Protein AF-A0A832SX67-F1 (afdb_monomer_lite)

Radius of gyration: 24.45 Å; chains: 1; bounding box: 53×24×65 Å

Structure (mmCIF, N/CA/C/O backbone):
data_AF-A0A832SX67-F1
#
_entry.id   AF-A0A832SX67-F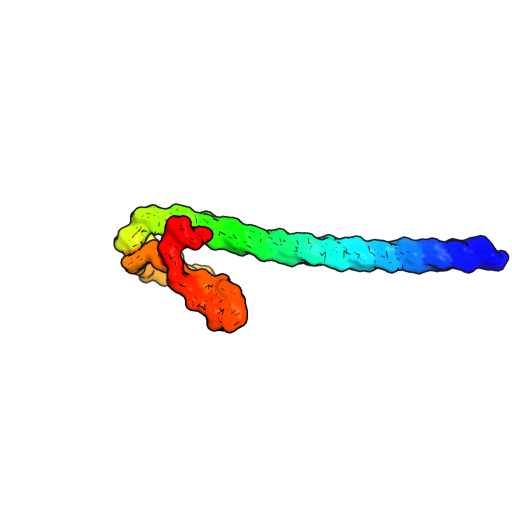1
#
loop_
_atom_site.group_PDB
_atom_site.id
_atom_site.type_symbol
_atom_site.label_atom_id
_atom_site.label_alt_id
_atom_site.label_comp_id
_atom_site.label_asym_id
_atom_site.label_entity_id
_atom_site.label_seq_id
_atom_site.pdbx_PDB_ins_code
_atom_site.Cartn_x
_atom_site.Cartn_y
_atom_site.Cartn_z
_atom_site.occupancy
_atom_site.B_iso_or_equiv
_atom_site.auth_seq_id
_atom_site.auth_comp_id
_atom_site.auth_asym_id
_atom_site.auth_atom_id
_atom_site.pdbx_PDB_model_num
ATOM 1 N N . MET A 1 1 ? 29.228 -3.844 -46.686 1.00 64.19 1 MET A N 1
ATOM 2 C CA 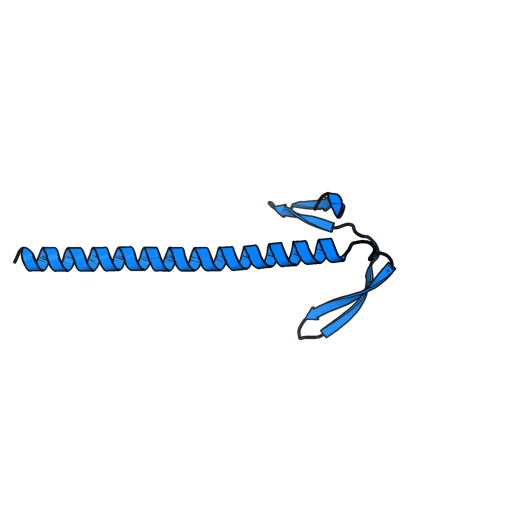. MET A 1 1 ? 28.804 -4.943 -45.785 1.00 64.19 1 MET A CA 1
ATOM 3 C C . MET A 1 1 ? 28.916 -4.520 -44.324 1.00 64.19 1 MET A C 1
ATOM 5 O O . MET A 1 1 ? 27.948 -4.712 -43.603 1.00 64.19 1 MET A O 1
ATOM 9 N N . GLU A 1 2 ? 30.008 -3.865 -43.918 1.00 78.19 2 GLU A N 1
ATOM 10 C CA . GLU A 1 2 ? 30.189 -3.331 -42.553 1.00 78.19 2 GLU A CA 1
ATOM 11 C C . GLU A 1 2 ? 29.115 -2.318 -42.118 1.00 78.19 2 GLU A C 1
ATOM 13 O O . GLU A 1 2 ? 28.613 -2.413 -41.003 1.00 78.19 2 GLU A O 1
ATOM 18 N N . ASP A 1 3 ? 28.688 -1.400 -42.992 1.00 85.44 3 ASP A N 1
ATOM 19 C CA . ASP A 1 3 ? 27.672 -0.393 -42.627 1.00 85.44 3 ASP A CA 1
ATOM 20 C C . ASP A 1 3 ? 26.299 -1.003 -42.317 1.00 85.44 3 ASP A C 1
ATOM 22 O O . ASP A 1 3 ? 25.577 -0.521 -41.447 1.00 85.44 3 ASP A O 1
ATOM 26 N N . ARG A 1 4 ? 25.951 -2.112 -42.982 1.00 88.12 4 ARG A N 1
ATOM 27 C CA . ARG A 1 4 ? 24.707 -2.846 -42.718 1.00 88.12 4 ARG A CA 1
ATOM 28 C C . ARG A 1 4 ? 24.764 -3.567 -41.371 1.00 88.12 4 ARG A C 1
ATOM 30 O O . ARG A 1 4 ? 23.789 -3.529 -40.634 1.00 88.12 4 ARG A O 1
ATOM 37 N N . GLN A 1 5 ? 25.909 -4.160 -41.032 1.00 89.88 5 GLN A N 1
ATOM 38 C CA . GLN A 1 5 ? 26.117 -4.792 -39.726 1.00 89.88 5 GLN A CA 1
ATOM 39 C C . GLN A 1 5 ? 26.093 -3.764 -38.589 1.00 89.88 5 GLN A C 1
ATOM 41 O O . GLN A 1 5 ? 25.471 -4.013 -37.561 1.00 89.88 5 GLN A O 1
ATOM 46 N N . LYS A 1 6 ? 26.701 -2.586 -38.786 1.00 91.06 6 LYS A N 1
ATOM 47 C CA . LYS A 1 6 ? 26.620 -1.476 -37.823 1.00 91.06 6 LYS A CA 1
ATOM 48 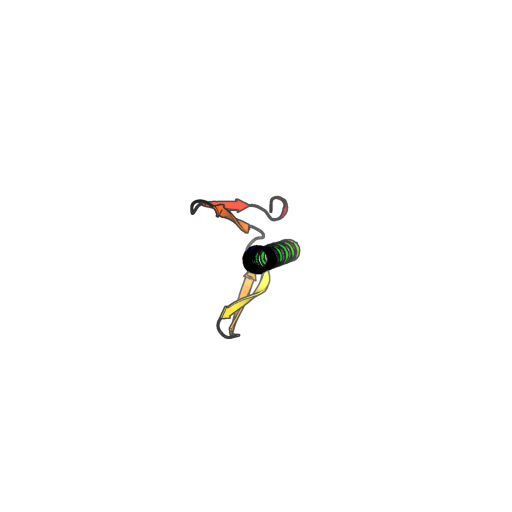C C . LYS A 1 6 ? 25.185 -0.985 -37.639 1.00 91.06 6 LYS A C 1
ATOM 50 O O . LYS A 1 6 ? 24.767 -0.745 -36.512 1.00 91.06 6 LYS A O 1
ATOM 55 N N . LEU A 1 7 ? 24.417 -0.865 -38.725 1.00 92.62 7 LEU A N 1
ATOM 56 C CA . LEU A 1 7 ? 23.005 -0.484 -38.653 1.00 92.62 7 LEU A CA 1
ATOM 57 C C . LEU A 1 7 ? 22.174 -1.515 -37.877 1.00 92.62 7 LEU A C 1
ATOM 59 O O . LEU A 1 7 ? 21.400 -1.139 -37.003 1.00 92.62 7 LEU A O 1
ATOM 63 N N . GLU A 1 8 ? 22.361 -2.805 -38.154 1.00 93.81 8 GLU A N 1
ATOM 64 C CA . GLU A 1 8 ? 21.680 -3.889 -37.435 1.00 93.81 8 GLU A CA 1
ATOM 65 C C . GLU A 1 8 ? 22.052 -3.904 -35.941 1.00 93.81 8 GLU A C 1
ATOM 67 O O . GLU A 1 8 ? 21.178 -4.076 -35.092 1.00 93.81 8 GLU A O 1
ATOM 72 N N . GLN A 1 9 ? 23.319 -3.647 -35.597 1.00 94.25 9 GLN A N 1
ATOM 73 C CA . GLN A 1 9 ? 23.761 -3.503 -34.205 1.00 94.25 9 GLN A CA 1
ATOM 74 C C . GLN A 1 9 ? 23.085 -2.325 -33.497 1.00 94.25 9 GLN A C 1
ATOM 76 O O . GLN A 1 9 ? 22.548 -2.514 -32.408 1.00 94.25 9 GLN A O 1
ATOM 81 N N . MET A 1 10 ? 23.045 -1.144 -34.122 1.00 93.94 10 MET A N 1
ATOM 82 C CA . MET A 1 10 ? 22.387 0.032 -33.539 1.00 93.94 10 MET A CA 1
ATOM 83 C C . MET A 1 10 ? 20.885 -0.190 -33.333 1.00 93.94 10 MET A C 1
ATOM 85 O O . MET A 1 10 ? 20.343 0.198 -32.304 1.00 93.94 10 MET A O 1
ATOM 89 N N . ILE A 1 11 ? 20.203 -0.845 -34.278 1.00 95.88 11 ILE A N 1
ATOM 90 C CA . ILE A 1 11 ? 18.778 -1.181 -34.135 1.00 95.88 11 ILE A CA 1
ATOM 91 C C . ILE A 1 11 ? 18.562 -2.129 -32.951 1.00 95.88 11 ILE A C 1
ATOM 93 O O . ILE A 1 11 ? 17.639 -1.931 -32.162 1.00 95.88 11 ILE A O 1
ATOM 97 N N . ASN A 1 12 ? 19.420 -3.139 -32.796 1.00 96.00 12 ASN A N 1
ATOM 98 C CA . ASN A 1 12 ? 19.336 -4.060 -31.665 1.00 96.00 12 ASN A CA 1
ATOM 99 C C . ASN A 1 12 ? 19.560 -3.347 -30.328 1.00 96.00 12 ASN A C 1
ATOM 101 O O . ASN A 1 12 ? 18.833 -3.611 -29.373 1.00 96.00 12 ASN A O 1
ATOM 105 N N . GLU A 1 13 ? 20.521 -2.427 -30.265 1.00 96.31 13 GLU A N 1
ATOM 106 C CA . GLU A 1 13 ? 20.791 -1.628 -29.069 1.00 96.31 13 GLU A CA 1
ATOM 107 C C . GLU A 1 13 ? 19.609 -0.712 -28.717 1.00 96.31 13 GLU A C 1
ATOM 109 O O . GLU A 1 13 ? 19.166 -0.692 -27.570 1.00 96.31 13 GLU A O 1
ATOM 114 N N . ILE A 1 14 ? 19.022 -0.034 -29.707 1.00 97.00 14 ILE A N 1
ATOM 115 C CA . ILE A 1 14 ? 17.818 0.791 -29.520 1.00 97.00 14 ILE A CA 1
ATOM 116 C C . ILE A 1 14 ? 16.661 -0.052 -28.978 1.00 97.00 14 ILE A C 1
ATOM 118 O O . ILE A 1 14 ? 16.009 0.352 -28.016 1.00 97.00 14 ILE A O 1
ATOM 122 N N . ASN A 1 15 ? 16.430 -1.238 -29.544 1.00 96.88 15 ASN A N 1
ATOM 123 C CA . ASN A 1 15 ? 15.368 -2.131 -29.082 1.00 96.88 15 ASN A CA 1
ATOM 124 C C . ASN A 1 15 ? 15.598 -2.594 -27.634 1.00 96.88 15 ASN A C 1
ATOM 126 O O . ASN A 1 15 ? 14.655 -2.645 -26.846 1.00 96.88 15 ASN A O 1
ATOM 130 N N . GLN A 1 16 ? 16.843 -2.900 -27.259 1.00 97.44 16 GLN A N 1
ATOM 131 C CA . GLN A 1 16 ? 17.188 -3.261 -25.881 1.00 97.44 16 GLN A CA 1
ATOM 132 C C . GLN A 1 16 ? 16.955 -2.098 -24.912 1.00 97.44 16 GLN A C 1
ATOM 134 O O . GLN A 1 16 ? 16.374 -2.296 -23.845 1.00 97.44 16 GLN A O 1
ATOM 139 N N . LEU A 1 17 ? 17.371 -0.886 -25.283 1.00 97.81 17 LEU A N 1
ATOM 140 C CA . LEU A 1 17 ? 17.149 0.315 -24.478 1.00 97.81 17 LEU A CA 1
ATOM 141 C C . LEU A 1 17 ? 15.658 0.630 -24.332 1.00 97.81 17 LEU A C 1
ATOM 143 O O . LEU A 1 17 ? 15.213 0.997 -23.246 1.00 97.81 17 LEU A O 1
ATOM 147 N N . GLN A 1 18 ? 14.871 0.434 -25.390 1.00 97.56 18 GLN A N 1
ATOM 148 C CA . GLN A 1 18 ? 13.424 0.613 -25.338 1.00 97.56 18 GLN A CA 1
ATOM 149 C C . GLN A 1 18 ? 12.773 -0.366 -24.351 1.00 97.56 18 GLN A C 1
ATOM 151 O O . GLN A 1 18 ? 12.010 0.063 -23.490 1.00 97.56 18 GLN A O 1
ATOM 156 N N . GLN A 1 19 ? 13.125 -1.655 -24.407 1.00 97.88 19 GLN A N 1
ATOM 157 C CA . GLN A 1 19 ? 12.606 -2.664 -23.471 1.00 97.88 19 GLN A CA 1
ATOM 158 C C . GLN A 1 19 ? 12.967 -2.350 -22.010 1.00 97.88 19 GLN A C 1
ATOM 160 O O . GLN A 1 19 ? 12.151 -2.530 -21.101 1.00 97.88 19 GLN A O 1
ATOM 165 N N . GLN A 1 20 ? 14.181 -1.843 -21.771 1.00 97.81 20 GLN A N 1
ATOM 166 C CA . GLN A 1 20 ? 14.588 -1.377 -20.443 1.00 97.81 20 GLN A CA 1
ATOM 167 C C . GLN A 1 20 ? 13.745 -0.177 -19.993 1.00 97.81 20 GLN A C 1
ATOM 169 O O . GLN A 1 20 ? 13.268 -0.159 -18.858 1.00 97.81 20 GLN A O 1
ATOM 174 N N . GLY A 1 21 ? 13.511 0.791 -20.882 1.00 98.31 21 GLY A N 1
ATOM 175 C CA . GLY A 1 21 ? 12.657 1.947 -20.609 1.00 98.31 21 GLY A CA 1
ATOM 176 C C . GLY A 1 21 ? 11.220 1.554 -20.259 1.00 98.31 21 GLY A C 1
ATOM 177 O O . GLY A 1 21 ? 10.670 2.050 -19.278 1.00 98.31 21 GLY A O 1
ATOM 178 N N . GLU A 1 22 ? 10.636 0.614 -21.004 1.00 98.25 22 GLU A N 1
ATOM 179 C CA . GLU A 1 22 ? 9.296 0.078 -20.738 1.00 98.25 22 GLU A CA 1
ATOM 180 C C . GLU A 1 22 ? 9.224 -0.620 -19.371 1.00 98.25 22 GLU A C 1
ATOM 182 O O . GLU A 1 22 ? 8.286 -0.393 -18.606 1.00 98.25 22 GLU A O 1
ATOM 187 N N . THR A 1 23 ? 10.250 -1.397 -19.014 1.00 98.38 23 THR A N 1
ATOM 188 C CA . THR A 1 23 ? 10.337 -2.055 -17.700 1.00 98.38 23 THR A CA 1
ATOM 189 C C . THR A 1 23 ? 10.400 -1.034 -16.561 1.00 98.38 23 THR A C 1
ATOM 191 O O . THR A 1 23 ? 9.700 -1.172 -15.558 1.00 98.38 23 THR A O 1
ATOM 194 N N . ILE A 1 24 ? 11.205 0.021 -16.714 1.00 98.50 24 ILE A N 1
ATOM 195 C CA . ILE A 1 24 ? 11.313 1.096 -15.717 1.00 98.50 24 ILE A CA 1
ATOM 196 C C . ILE A 1 24 ? 9.977 1.833 -15.576 1.00 98.50 24 ILE A C 1
ATOM 198 O O . ILE A 1 24 ? 9.541 2.103 -14.458 1.00 98.50 24 ILE A O 1
ATOM 202 N N . ALA A 1 25 ? 9.296 2.125 -16.687 1.00 98.19 25 ALA A N 1
ATOM 203 C CA . ALA A 1 25 ? 7.986 2.768 -16.658 1.00 98.19 25 ALA A CA 1
ATOM 204 C C . ALA A 1 25 ? 6.955 1.930 -15.880 1.00 98.19 25 ALA A C 1
ATOM 206 O O . ALA A 1 25 ? 6.243 2.470 -15.033 1.00 98.19 25 ALA A O 1
ATOM 207 N N . GLN A 1 26 ? 6.937 0.609 -16.087 1.00 98.31 26 GLN A N 1
ATOM 208 C CA . GLN A 1 26 ? 6.077 -0.310 -15.331 1.00 98.31 26 GLN A CA 1
ATOM 209 C C . GLN A 1 26 ? 6.409 -0.326 -13.833 1.00 98.31 26 GLN A C 1
ATOM 211 O O . GLN A 1 26 ? 5.507 -0.332 -12.996 1.00 98.31 26 GLN A O 1
ATOM 216 N N . GLN A 1 27 ? 7.694 -0.300 -13.469 1.00 98.19 27 GLN A N 1
ATOM 217 C CA . GLN A 1 27 ? 8.112 -0.220 -12.065 1.00 98.19 27 GLN A CA 1
ATOM 218 C C . GLN A 1 27 ? 7.666 1.096 -11.414 1.00 98.19 27 GLN A C 1
ATOM 220 O O . GLN A 1 27 ? 7.185 1.091 -10.282 1.00 98.19 27 GLN A O 1
ATOM 225 N N . ILE A 1 28 ? 7.770 2.220 -12.129 1.00 98.50 28 ILE A N 1
ATOM 226 C CA . ILE A 1 28 ? 7.289 3.525 -11.651 1.00 98.50 28 ILE A CA 1
ATOM 227 C C . ILE A 1 28 ? 5.775 3.493 -11.417 1.00 98.50 28 ILE A C 1
ATOM 229 O O . ILE A 1 28 ? 5.300 4.004 -10.403 1.00 98.50 28 ILE A O 1
ATOM 233 N N . GLU A 1 29 ? 5.009 2.880 -12.318 1.00 98.12 29 GLU A N 1
ATOM 234 C CA . GLU A 1 29 ? 3.561 2.731 -12.153 1.00 98.12 29 GLU A CA 1
ATOM 235 C C . GLU A 1 29 ? 3.212 1.923 -10.892 1.00 98.12 29 GLU A C 1
ATOM 237 O O . GLU A 1 29 ? 2.393 2.364 -10.085 1.00 98.12 29 GLU A O 1
ATOM 242 N N . GLN A 1 30 ? 3.905 0.808 -10.648 1.00 97.94 30 GLN A N 1
ATOM 243 C CA . GLN A 1 30 ? 3.723 -0.009 -9.439 1.00 97.94 30 GLN A CA 1
ATOM 244 C C . GLN A 1 30 ? 4.060 0.754 -8.147 1.00 97.94 30 GLN A C 1
ATOM 246 O O . GLN A 1 30 ? 3.348 0.645 -7.142 1.00 97.94 30 GLN A O 1
ATOM 251 N N . LEU A 1 31 ? 5.119 1.570 -8.169 1.00 98.25 31 LEU A N 1
ATOM 252 C CA . LEU A 1 31 ? 5.476 2.432 -7.041 1.00 98.25 31 LEU A CA 1
ATOM 253 C C . LEU A 1 31 ? 4.407 3.500 -6.786 1.00 98.25 31 LEU A C 1
ATOM 255 O O . LEU A 1 31 ? 4.088 3.777 -5.632 1.00 98.25 31 LEU A O 1
ATOM 259 N N . ASN A 1 32 ? 3.816 4.067 -7.839 1.00 97.94 32 ASN A N 1
ATOM 260 C CA . ASN A 1 32 ? 2.740 5.047 -7.702 1.00 97.94 32 ASN A CA 1
ATOM 261 C C . ASN A 1 32 ? 1.466 4.439 -7.101 1.00 97.94 32 ASN A C 1
ATOM 263 O O . ASN A 1 32 ? 0.817 5.101 -6.291 1.00 97.94 32 ASN A O 1
ATOM 267 N N . VAL A 1 33 ? 1.126 3.191 -7.443 1.00 98.06 33 VAL A N 1
ATOM 268 C CA . VAL A 1 33 ? 0.018 2.463 -6.796 1.00 98.06 33 VAL A CA 1
ATOM 269 C C . VAL A 1 33 ? 0.283 2.327 -5.296 1.00 98.06 33 VAL A C 1
ATOM 271 O O . VAL A 1 33 ? -0.517 2.794 -4.489 1.00 98.06 33 VAL A O 1
ATOM 274 N N . SER A 1 34 ? 1.460 1.815 -4.925 1.00 96.31 34 SER A N 1
ATOM 275 C CA . SER A 1 34 ? 1.865 1.672 -3.517 1.00 96.31 34 SER A CA 1
ATOM 276 C C . SER A 1 34 ? 1.844 3.010 -2.764 1.00 96.31 34 SER A C 1
ATOM 278 O O . SER A 1 34 ? 1.406 3.093 -1.618 1.00 96.31 34 SER A O 1
ATOM 280 N N . LEU A 1 35 ? 2.290 4.091 -3.411 1.00 97.56 35 LEU A N 1
ATOM 281 C CA . LEU A 1 35 ? 2.281 5.431 -2.830 1.00 97.56 35 LEU A CA 1
ATOM 282 C C . LEU A 1 35 ? 0.857 5.955 -2.596 1.00 97.56 35 LEU A C 1
ATOM 284 O O . LEU A 1 35 ? 0.604 6.611 -1.585 1.00 97.56 35 LEU A O 1
ATOM 288 N N . ASN A 1 36 ? -0.071 5.684 -3.514 1.00 97.38 36 ASN A N 1
ATOM 289 C CA . ASN A 1 36 ? -1.472 6.073 -3.357 1.00 97.38 36 ASN A CA 1
ATOM 290 C C . ASN A 1 36 ? -2.152 5.304 -2.220 1.00 97.38 36 ASN A C 1
ATOM 292 O O . ASN A 1 36 ? -2.924 5.904 -1.468 1.00 97.38 36 ASN A O 1
ATOM 296 N N . ASP A 1 37 ? -1.819 4.027 -2.040 1.00 95.50 37 ASP A N 1
ATOM 297 C CA . ASP A 1 37 ? -2.302 3.230 -0.911 1.00 95.50 37 ASP A CA 1
ATOM 298 C C . ASP A 1 37 ? -1.798 3.802 0.422 1.00 95.50 37 ASP A C 1
ATOM 300 O O . ASP A 1 37 ? -2.590 4.028 1.339 1.00 95.50 37 ASP A O 1
ATOM 304 N N . ILE A 1 38 ? -0.506 4.149 0.506 1.00 95.19 38 ILE A N 1
ATOM 305 C CA . ILE A 1 38 ? 0.086 4.786 1.697 1.00 95.19 38 ILE A CA 1
ATOM 306 C C . ILE A 1 38 ? -0.592 6.127 2.001 1.00 95.19 38 ILE A C 1
ATOM 308 O O . ILE A 1 38 ? -0.961 6.384 3.145 1.00 95.19 38 ILE A O 1
ATOM 312 N N . ARG A 1 39 ? -0.807 6.978 0.992 1.00 96.38 39 ARG A N 1
ATOM 313 C CA . ARG A 1 39 ? -1.498 8.270 1.167 1.00 96.38 39 ARG A CA 1
ATOM 314 C C . ARG A 1 39 ? -2.945 8.099 1.622 1.00 96.38 39 ARG A C 1
ATOM 316 O O . ARG A 1 39 ? -3.436 8.885 2.431 1.00 96.38 39 ARG A O 1
ATOM 323 N N . SER A 1 40 ? -3.629 7.078 1.113 1.00 95.38 40 SER A N 1
ATOM 324 C CA . SER A 1 40 ? -4.998 6.757 1.522 1.00 95.38 40 SER A CA 1
ATOM 325 C C . SER A 1 40 ? -5.039 6.305 2.982 1.00 95.38 40 SER A C 1
ATOM 327 O O . SER A 1 40 ? -5.879 6.783 3.745 1.00 95.38 40 SER A O 1
ATOM 329 N N . ALA A 1 41 ? -4.089 5.460 3.396 1.00 93.81 41 ALA A N 1
ATOM 330 C CA . ALA A 1 41 ? -3.926 5.057 4.789 1.00 93.81 41 ALA A CA 1
ATOM 331 C C . ALA A 1 41 ? -3.6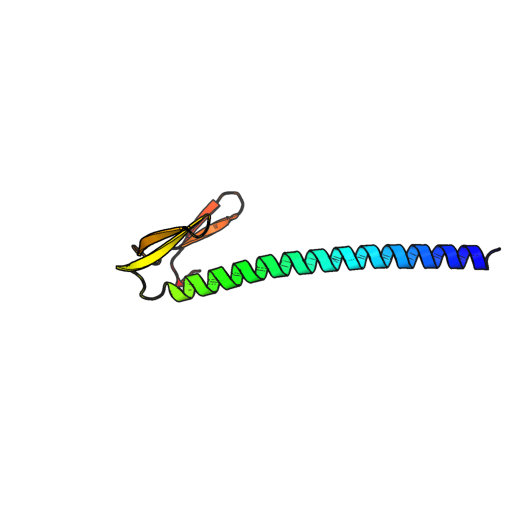18 6.260 5.698 1.00 93.81 41 ALA A C 1
ATOM 333 O O . ALA A 1 41 ? -4.280 6.437 6.716 1.00 93.81 41 ALA A O 1
ATOM 334 N N . GLU A 1 42 ? -2.696 7.140 5.300 1.00 94.19 42 GLU A N 1
ATOM 335 C CA . GLU A 1 42 ? -2.372 8.373 6.031 1.00 94.19 42 GLU A CA 1
ATOM 336 C C . GLU A 1 42 ? -3.613 9.263 6.221 1.00 94.19 42 GLU A C 1
ATOM 338 O O . GLU A 1 42 ? -3.877 9.767 7.316 1.00 94.19 42 GLU A O 1
ATOM 343 N N . SER A 1 43 ? -4.414 9.436 5.166 1.00 93.94 43 SER A N 1
ATOM 344 C CA . SER A 1 43 ? -5.662 10.198 5.241 1.00 93.94 43 SER A CA 1
ATOM 345 C C . SER A 1 43 ? -6.684 9.544 6.173 1.00 93.94 43 SER A C 1
ATOM 347 O O . SER A 1 43 ? -7.374 10.253 6.907 1.00 93.94 43 SER A O 1
ATOM 349 N N . ALA A 1 44 ? -6.788 8.213 6.165 1.00 91.94 44 ALA A N 1
ATOM 350 C CA . ALA A 1 44 ? -7.681 7.477 7.055 1.00 91.94 44 ALA A CA 1
ATOM 351 C C . ALA A 1 44 ? -7.259 7.631 8.526 1.00 91.94 44 ALA A C 1
ATOM 353 O O . ALA A 1 44 ? -8.095 7.963 9.363 1.00 91.94 44 ALA A O 1
ATOM 354 N N . VAL A 1 45 ? -5.962 7.494 8.828 1.00 92.62 45 VAL A N 1
ATOM 355 C CA . VAL A 1 45 ? -5.399 7.687 10.177 1.00 92.62 45 VAL A CA 1
ATOM 356 C C . VAL A 1 45 ? -5.658 9.105 10.685 1.00 92.62 45 VAL A C 1
ATOM 358 O O . VAL A 1 45 ? -6.116 9.291 11.811 1.00 92.62 45 VAL A O 1
ATOM 361 N N . LYS A 1 46 ? -5.459 10.123 9.840 1.00 91.81 46 LYS A N 1
ATOM 362 C CA . LYS A 1 46 ? -5.798 11.515 10.179 1.00 91.81 46 LYS A CA 1
ATOM 363 C C . LYS A 1 46 ? -7.291 11.699 10.462 1.00 91.81 46 LYS A C 1
ATOM 365 O O . LYS A 1 46 ? -7.648 12.440 11.376 1.00 91.81 46 LYS A O 1
ATOM 370 N N . GLY A 1 47 ? -8.150 11.023 9.699 1.00 90.50 47 GLY A N 1
ATOM 371 C CA . GLY A 1 47 ? -9.606 11.059 9.859 1.00 90.50 47 GLY A CA 1
ATOM 372 C C . GLY A 1 47 ? -10.126 10.380 11.130 1.00 90.50 47 GLY A C 1
ATOM 373 O O . GLY A 1 47 ? -11.237 10.686 11.555 1.00 90.50 47 GLY A O 1
ATOM 374 N N . LEU A 1 48 ? -9.334 9.507 11.763 1.00 90.56 48 LEU A N 1
ATOM 375 C CA . LEU A 1 48 ? -9.703 8.844 13.020 1.00 90.56 48 LEU A CA 1
ATOM 376 C C . LEU A 1 48 ? -9.642 9.763 14.241 1.00 90.56 48 LEU A C 1
ATOM 378 O O . LEU A 1 48 ? -10.175 9.402 15.287 1.00 90.56 48 LEU A O 1
ATOM 382 N N . LYS A 1 49 ? -9.024 10.942 14.125 1.00 90.94 49 LYS A N 1
ATOM 383 C CA . LYS A 1 49 ? -8.918 11.884 15.237 1.00 90.94 49 LYS A CA 1
ATOM 384 C C . LYS A 1 49 ? -10.297 12.244 15.797 1.00 90.94 49 LYS A C 1
ATOM 386 O O . LYS A 1 49 ? -11.159 12.757 15.081 1.00 90.94 49 LYS A O 1
ATOM 391 N N . ASP A 1 50 ? -10.469 12.017 17.095 1.00 89.62 50 ASP A N 1
ATOM 392 C CA . ASP A 1 50 ? -11.702 12.275 17.836 1.00 89.62 50 ASP A CA 1
ATOM 393 C C . ASP A 1 50 ? -12.902 11.493 17.257 1.00 89.62 50 ASP A C 1
ATOM 395 O O . ASP A 1 50 ? -14.049 11.950 17.323 1.00 89.62 50 ASP A O 1
ATOM 399 N N . ALA A 1 51 ? -12.656 10.340 16.619 1.00 88.06 51 ALA A N 1
ATOM 400 C CA . ALA A 1 51 ? -13.687 9.521 15.973 1.00 88.06 51 ALA A CA 1
ATOM 401 C C . ALA A 1 51 ? -14.198 8.362 16.842 1.00 88.06 51 ALA A C 1
ATOM 403 O O . ALA A 1 51 ? -15.166 7.698 16.469 1.00 88.06 51 ALA A O 1
ATOM 404 N N . THR A 1 52 ? -13.594 8.133 18.010 1.00 91.56 52 THR A N 1
ATOM 405 C CA . THR A 1 52 ? -14.066 7.122 18.967 1.00 91.56 52 THR A CA 1
ATOM 406 C C . THR A 1 52 ? -15.517 7.403 19.382 1.00 91.56 52 THR A C 1
ATOM 408 O O . THR A 1 52 ? -15.869 8.533 19.718 1.00 91.56 52 THR A O 1
ATOM 411 N N . GLY A 1 53 ? -16.364 6.375 19.342 1.00 92.19 53 GLY A N 1
ATOM 412 C CA . GLY A 1 53 ? -17.799 6.437 19.629 1.00 92.19 53 GLY A CA 1
ATOM 413 C C . GLY A 1 53 ? -18.666 6.955 18.476 1.00 92.19 53 GLY A C 1
ATOM 414 O O . GLY A 1 53 ? -19.882 7.051 18.625 1.00 92.19 53 GLY A O 1
ATOM 415 N N . LYS A 1 54 ? -18.079 7.314 17.325 1.00 93.31 54 LYS A N 1
ATOM 416 C CA . LYS A 1 54 ? -18.841 7.740 16.142 1.00 93.31 54 LYS A CA 1
ATOM 417 C C . LYS A 1 54 ? -19.210 6.548 15.265 1.00 93.31 54 LYS A C 1
ATOM 419 O O . LYS A 1 54 ? -18.447 5.588 15.139 1.00 93.31 54 LYS A O 1
ATOM 424 N N . GLU A 1 55 ? -20.363 6.655 14.613 1.00 94.75 55 GLU A N 1
ATOM 425 C CA . GLU A 1 55 ? -20.771 5.711 13.579 1.00 94.75 55 GLU A CA 1
ATOM 426 C C . GLU A 1 55 ? -19.978 5.932 1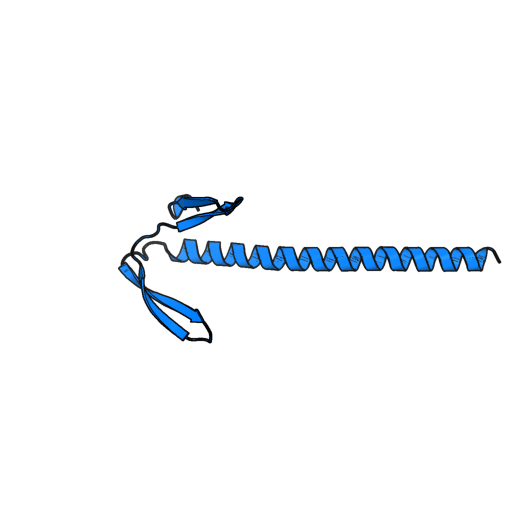2.283 1.00 94.75 55 GLU A C 1
ATOM 428 O O . GLU A 1 55 ? -19.707 7.062 11.873 1.00 94.75 55 GLU A O 1
ATOM 433 N N . THR A 1 56 ? -19.619 4.836 11.625 1.00 93.25 56 THR A N 1
ATOM 434 C CA . THR A 1 56 ? -18.920 4.808 10.342 1.00 93.25 56 THR A CA 1
ATOM 435 C C . THR A 1 56 ? -19.435 3.669 9.468 1.00 93.25 56 THR A C 1
ATOM 437 O O . THR A 1 56 ? -20.016 2.693 9.956 1.00 93.25 56 THR A O 1
ATOM 440 N N . LEU A 1 57 ? -19.208 3.790 8.162 1.00 94.25 57 LEU A N 1
ATOM 441 C CA . LEU A 1 57 ? -19.540 2.769 7.178 1.00 94.25 57 LEU A CA 1
ATOM 442 C C . LEU A 1 57 ? -18.289 1.979 6.804 1.00 94.25 57 LEU A C 1
ATOM 444 O O . LEU A 1 57 ? -17.297 2.551 6.355 1.00 94.25 57 LEU A O 1
ATOM 448 N N . ILE A 1 58 ? -18.365 0.657 6.933 1.00 93.38 58 ILE A N 1
ATOM 449 C CA . ILE A 1 58 ? -17.304 -0.254 6.498 1.00 93.38 58 ILE A CA 1
ATOM 450 C C . ILE A 1 58 ? -17.761 -0.967 5.219 1.00 93.38 58 ILE A C 1
ATOM 452 O O . ILE A 1 58 ? -18.830 -1.588 5.226 1.00 93.38 58 ILE A O 1
ATOM 456 N N . PRO A 1 59 ? -16.992 -0.898 4.115 1.00 94.50 59 PRO A N 1
ATOM 457 C CA . PRO A 1 59 ? -17.301 -1.651 2.908 1.00 94.50 59 PRO A CA 1
ATOM 458 C C . PRO A 1 59 ? -17.068 -3.147 3.141 1.00 94.50 59 PRO A C 1
ATOM 460 O O . PRO A 1 59 ? -16.017 -3.550 3.636 1.00 94.50 59 PRO A O 1
ATOM 463 N N . ILE A 1 60 ? -18.028 -3.975 2.728 1.00 95.31 60 ILE A N 1
ATOM 464 C CA . ILE A 1 60 ? -17.924 -5.447 2.783 1.00 95.31 60 ILE A CA 1
ATOM 465 C C . ILE A 1 60 ? -17.857 -6.098 1.390 1.00 95.31 60 ILE A C 1
ATOM 467 O O . ILE A 1 60 ? -17.829 -7.320 1.279 1.00 95.31 60 ILE A O 1
ATOM 471 N N . GLY A 1 61 ? -17.809 -5.290 0.323 1.00 93.69 61 GLY A N 1
ATOM 472 C CA . GLY A 1 61 ? -17.661 -5.737 -1.069 1.00 93.69 61 GLY A CA 1
ATOM 473 C C . GLY A 1 61 ? -18.889 -5.460 -1.941 1.00 93.69 61 GLY A C 1
ATOM 474 O O . GLY A 1 61 ? -19.973 -5.196 -1.434 1.00 93.69 61 GLY A O 1
ATOM 475 N N . ALA A 1 62 ? -18.712 -5.478 -3.268 1.00 94.31 62 ALA A N 1
ATOM 476 C CA . ALA A 1 62 ? -19.774 -5.266 -4.268 1.00 94.31 62 ALA A CA 1
ATOM 477 C C . ALA A 1 62 ? -20.666 -4.019 -4.032 1.00 94.31 62 ALA A C 1
ATOM 479 O O . ALA A 1 62 ? -21.855 -4.032 -4.340 1.00 94.31 62 ALA A O 1
ATOM 480 N N . GLY A 1 63 ? -20.110 -2.947 -3.457 1.00 94.19 63 GLY A N 1
ATOM 481 C CA . GLY A 1 63 ? -20.863 -1.734 -3.108 1.00 94.19 63 GLY A CA 1
ATOM 482 C C . GLY A 1 63 ? -21.768 -1.865 -1.875 1.00 94.19 63 GLY A C 1
ATOM 483 O O . GLY A 1 63 ? -22.573 -0.975 -1.618 1.00 94.19 63 GLY A O 1
ATOM 484 N N . CYS A 1 64 ? -21.652 -2.951 -1.111 1.00 96.06 64 CYS A N 1
ATOM 485 C CA . CYS A 1 64 ? -22.357 -3.149 0.150 1.00 96.06 64 CYS A CA 1
ATOM 486 C C . CYS A 1 64 ? -21.551 -2.577 1.323 1.00 96.06 64 CYS A C 1
ATOM 488 O O . CYS A 1 64 ? -20.326 -2.727 1.388 1.00 96.06 64 CYS A O 1
ATOM 490 N N . PHE A 1 65 ? -22.259 -1.970 2.276 1.00 97.50 65 PHE A N 1
ATOM 491 C CA . PHE A 1 65 ? -21.687 -1.325 3.455 1.00 97.50 65 PHE A CA 1
ATOM 492 C C . PHE A 1 65 ? -22.431 -1.757 4.716 1.00 97.50 65 PHE A C 1
ATOM 494 O O . PHE A 1 65 ? -23.638 -1.998 4.677 1.00 97.50 65 PHE A O 1
ATOM 501 N N . ILE A 1 66 ? -21.711 -1.813 5.833 1.00 96.88 66 ILE A N 1
ATOM 502 C CA . ILE A 1 66 ? -22.282 -2.011 7.166 1.00 96.88 66 ILE A CA 1
ATOM 503 C C . ILE A 1 66 ? -22.026 -0.779 8.030 1.00 96.88 66 ILE A C 1
ATOM 505 O O . ILE A 1 66 ? -20.944 -0.194 7.976 1.00 96.88 66 ILE A O 1
ATOM 509 N N . THR A 1 67 ? -23.012 -0.400 8.838 1.00 96.62 67 THR A N 1
ATOM 510 C CA . THR A 1 67 ? -22.854 0.639 9.861 1.00 96.62 67 THR A CA 1
ATOM 511 C C . THR A 1 67 ? -22.216 0.035 11.103 1.00 96.62 67 THR A C 1
ATOM 513 O O . THR A 1 67 ? -22.623 -1.033 11.562 1.00 96.62 67 THR A O 1
ATOM 516 N N . THR A 1 68 ? -21.207 0.709 11.643 1.00 95.12 68 THR A N 1
ATOM 517 C CA . THR A 1 68 ? -20.453 0.273 12.825 1.00 95.12 68 THR A CA 1
ATOM 518 C C . THR A 1 68 ? -20.070 1.467 13.686 1.00 95.12 68 THR A C 1
ATOM 520 O O . THR A 1 68 ? -20.025 2.584 13.187 1.00 95.12 68 THR A O 1
ATOM 523 N N . GLU A 1 69 ? -19.763 1.239 14.960 1.00 95.06 69 GLU A N 1
ATOM 524 C CA . GLU A 1 69 ? -19.251 2.265 15.873 1.00 95.06 69 GLU A CA 1
ATOM 525 C C . GLU A 1 69 ? -17.749 2.054 16.120 1.00 95.06 69 GLU A C 1
ATOM 527 O O . GLU A 1 69 ? -17.299 0.934 16.391 1.00 95.06 69 GLU A O 1
ATOM 532 N N . LEU A 1 70 ? -16.965 3.130 16.029 1.00 92.88 70 LEU A N 1
ATOM 533 C CA . LEU A 1 70 ? -15.521 3.112 16.266 1.00 92.88 70 LEU A CA 1
ATOM 534 C C . LEU A 1 70 ? -15.203 2.974 17.760 1.00 92.88 70 LEU A C 1
ATOM 536 O O . LEU A 1 70 ? -15.492 3.866 18.549 1.00 92.88 70 LEU A O 1
ATOM 540 N N . LYS A 1 71 ? -14.562 1.870 18.158 1.00 92.75 71 LYS A N 1
ATOM 541 C CA . LYS A 1 71 ? -14.258 1.587 19.575 1.00 92.75 71 LYS A CA 1
ATOM 542 C C . LYS A 1 71 ? -12.978 2.241 20.100 1.00 92.75 71 LYS A C 1
ATOM 544 O O . LYS A 1 71 ? -12.877 2.462 21.304 1.00 92.75 71 LYS A O 1
ATOM 549 N N . SER A 1 72 ? -11.996 2.492 19.240 1.00 91.00 72 SER A N 1
ATOM 550 C CA . SER A 1 72 ? -10.727 3.131 19.602 1.00 91.00 72 SER A CA 1
ATOM 551 C C . SER A 1 72 ? -10.024 3.708 18.371 1.00 91.00 72 SER A C 1
ATOM 553 O O . SER A 1 72 ? -10.369 3.374 17.238 1.00 91.00 72 SER A O 1
ATOM 555 N N . GLU A 1 73 ? -9.010 4.542 18.614 1.00 89.75 73 GLU A N 1
ATOM 556 C CA . GLU A 1 73 ? -8.060 5.041 17.604 1.00 89.75 73 GLU A CA 1
ATOM 557 C C . GLU A 1 73 ? -6.805 4.146 17.485 1.00 89.75 73 GLU A C 1
ATOM 559 O O . GLU A 1 73 ? -5.799 4.559 16.912 1.00 89.75 73 GLU A O 1
ATOM 564 N N . ASP A 1 74 ? -6.843 2.925 18.037 1.00 91.75 74 ASP A N 1
ATOM 565 C CA . ASP A 1 74 ? -5.747 1.958 17.907 1.00 91.75 74 ASP A CA 1
ATOM 566 C C . ASP A 1 74 ? -5.657 1.453 16.463 1.00 91.75 74 ASP A C 1
ATOM 568 O O . ASP A 1 74 ? -6.655 1.018 15.881 1.00 91.75 74 ASP A O 1
ATOM 572 N N . ILE A 1 75 ? -4.444 1.406 15.917 1.00 93.75 75 ILE A N 1
ATOM 573 C CA . ILE A 1 75 ? -4.181 0.945 14.553 1.00 93.75 75 ILE A CA 1
ATOM 574 C C . ILE A 1 75 ? -3.284 -0.289 14.608 1.00 93.75 75 ILE A C 1
ATOM 576 O O . ILE A 1 75 ? -2.294 -0.334 15.339 1.00 93.75 75 ILE A O 1
ATOM 580 N N . ILE A 1 76 ? -3.630 -1.314 13.830 1.00 94.00 76 ILE A N 1
ATOM 581 C CA . ILE A 1 76 ? -2.784 -2.493 13.642 1.00 94.00 76 ILE A CA 1
ATOM 582 C C . ILE A 1 76 ? -1.936 -2.275 12.389 1.00 94.00 76 ILE A C 1
ATOM 584 O O . ILE A 1 76 ? -2.462 -2.234 11.280 1.00 94.00 76 ILE A O 1
ATOM 588 N N . VAL A 1 77 ? -0.624 -2.140 12.572 1.00 93.44 77 VAL A N 1
ATOM 589 C CA . VAL A 1 77 ? 0.342 -1.871 11.503 1.00 93.44 77 VAL A CA 1
ATOM 590 C C . VAL A 1 77 ? 1.145 -3.134 11.216 1.00 93.44 77 VAL A C 1
ATOM 592 O O . VAL A 1 77 ? 1.820 -3.665 12.099 1.00 93.44 77 VAL A O 1
ATOM 595 N N . GLY A 1 78 ? 1.087 -3.617 9.975 1.00 93.75 78 GLY A N 1
ATOM 596 C CA . GLY A 1 78 ? 1.964 -4.686 9.499 1.00 93.75 78 GLY A CA 1
ATOM 597 C C . GLY A 1 78 ? 3.395 -4.176 9.329 1.00 93.75 78 GLY A C 1
ATOM 598 O O . GLY A 1 78 ? 3.612 -3.159 8.677 1.00 93.75 78 GLY A O 1
ATOM 599 N N . VAL A 1 79 ? 4.373 -4.882 9.897 1.00 93.06 79 VAL A N 1
ATOM 600 C CA . VAL A 1 79 ? 5.806 -4.527 9.811 1.00 93.06 79 VAL A CA 1
ATOM 601 C C . VAL A 1 79 ? 6.613 -5.522 8.969 1.00 93.06 79 VAL A C 1
ATOM 603 O O . VAL A 1 79 ? 7.839 -5.454 8.916 1.00 93.06 79 VAL A O 1
ATOM 606 N N . GLY A 1 80 ? 5.918 -6.428 8.277 1.00 91.19 80 GLY A N 1
ATOM 607 C CA . GLY A 1 80 ? 6.503 -7.477 7.445 1.00 91.19 80 GLY A CA 1
ATOM 608 C C . GLY A 1 80 ? 6.762 -8.773 8.212 1.00 91.19 80 GLY A C 1
ATOM 609 O O . GLY A 1 80 ? 6.578 -8.848 9.424 1.00 91.19 80 GLY A O 1
ATOM 610 N N . SER A 1 81 ? 7.185 -9.811 7.485 1.00 93.94 81 SER A N 1
ATOM 611 C CA . SER A 1 81 ? 7.429 -11.158 8.035 1.00 93.94 81 SER A CA 1
ATOM 612 C C . SER A 1 81 ? 6.236 -11.737 8.811 1.00 93.94 81 SER A C 1
ATOM 614 O O . SER A 1 81 ? 6.423 -12.355 9.854 1.00 93.94 81 SER A O 1
ATOM 616 N N . ASP A 1 82 ? 5.013 -11.479 8.338 1.00 92.44 82 ASP A N 1
ATOM 617 C CA . ASP A 1 82 ? 3.758 -11.872 8.998 1.00 92.44 82 ASP A CA 1
ATOM 618 C C . ASP A 1 82 ? 3.587 -11.326 10.431 1.00 92.44 82 ASP A C 1
ATOM 620 O O . ASP A 1 82 ? 2.782 -11.829 11.216 1.00 92.44 82 ASP A O 1
ATOM 624 N N . VAL A 1 83 ? 4.315 -10.257 10.775 1.00 96.31 83 VAL A N 1
ATOM 625 C CA . VAL A 1 83 ? 4.210 -9.570 12.064 1.00 96.31 83 VAL A CA 1
ATOM 626 C C . VAL A 1 83 ? 3.404 -8.284 11.915 1.00 96.31 83 VAL A C 1
ATOM 628 O O . VAL A 1 83 ? 3.634 -7.470 11.015 1.00 96.31 83 VAL A O 1
ATOM 631 N N . ALA A 1 84 ? 2.490 -8.072 12.860 1.00 95.44 84 ALA A N 1
ATOM 632 C CA . ALA A 1 84 ? 1.761 -6.826 13.024 1.00 95.44 84 ALA A CA 1
ATOM 633 C C . ALA A 1 84 ? 1.845 -6.340 14.473 1.00 95.44 84 ALA A C 1
ATOM 635 O O . ALA A 1 84 ? 1.872 -7.135 15.414 1.00 95.44 84 ALA A O 1
ATOM 636 N N . ILE A 1 85 ? 1.880 -5.023 14.643 1.00 94.88 85 ILE A N 1
ATOM 637 C CA . ILE A 1 85 ? 1.952 -4.363 15.944 1.00 94.88 85 ILE A CA 1
ATOM 638 C C . ILE A 1 85 ? 0.785 -3.400 16.101 1.00 94.88 85 ILE A C 1
ATOM 640 O O . ILE A 1 85 ? 0.348 -2.768 15.143 1.00 94.88 85 ILE A O 1
ATOM 644 N N . LYS A 1 86 ? 0.286 -3.279 17.328 1.00 94.94 86 LYS A N 1
ATOM 645 C CA . LYS A 1 86 ? -0.676 -2.242 17.681 1.00 94.94 86 LYS A CA 1
ATOM 646 C C . LYS A 1 86 ? 0.072 -0.941 17.973 1.00 94.94 86 LYS A C 1
ATOM 648 O O . LYS A 1 86 ? 1.038 -0.970 18.733 1.00 94.94 86 LYS A O 1
ATOM 653 N N . ARG A 1 87 ? -0.394 0.169 17.405 1.00 93.81 87 ARG A N 1
ATOM 654 C CA . ARG A 1 87 ? 0.101 1.530 17.649 1.00 93.81 87 ARG A CA 1
ATOM 655 C C . ARG A 1 87 ? -1.046 2.500 17.884 1.00 93.81 87 ARG A C 1
ATOM 657 O O . ARG A 1 87 ? -2.175 2.227 17.470 1.00 93.81 87 ARG A O 1
ATOM 664 N N . SER A 1 88 ? -0.749 3.626 18.529 1.00 89.75 88 SER A N 1
ATOM 665 C CA . SER A 1 88 ? -1.683 4.753 18.559 1.00 89.75 88 SER A CA 1
ATOM 666 C C . SER A 1 88 ? -1.623 5.545 17.249 1.00 89.75 88 SER A C 1
ATOM 668 O O . SER A 1 88 ? -0.690 5.403 16.448 1.00 89.75 88 SER A O 1
ATOM 670 N N . ARG A 1 89 ? -2.614 6.416 17.041 1.00 88.75 89 ARG A N 1
ATOM 671 C CA . ARG A 1 89 ? -2.656 7.351 15.910 1.00 88.75 89 ARG A CA 1
ATOM 672 C C . ARG A 1 89 ? -1.436 8.276 15.860 1.00 88.75 89 ARG A C 1
ATOM 674 O O . ARG A 1 89 ? -1.002 8.641 14.782 1.00 88.75 89 ARG A O 1
ATOM 681 N N . GLU A 1 90 ? -0.888 8.690 17.000 1.00 84.25 90 GLU A N 1
ATOM 682 C CA . GLU A 1 90 ? 0.292 9.571 17.058 1.00 84.25 90 GLU A CA 1
ATOM 683 C C . GLU A 1 90 ? 1.588 8.876 16.621 1.00 84.25 90 GLU A C 1
ATOM 685 O O . GLU A 1 90 ? 2.545 9.547 16.239 1.00 84.25 90 GLU A O 1
ATOM 690 N N . GLU A 1 91 ? 1.627 7.547 16.700 1.00 81.88 91 GLU A N 1
ATOM 691 C CA . GLU A 1 91 ? 2.801 6.717 16.406 1.00 81.88 91 GLU A CA 1
ATOM 692 C C . GLU A 1 91 ? 2.763 6.086 14.999 1.00 81.88 91 GLU A C 1
ATOM 694 O O . GLU A 1 91 ? 3.656 5.300 14.642 1.00 81.88 91 GLU A O 1
ATOM 699 N N . THR A 1 92 ? 1.713 6.388 14.226 1.00 80.25 92 THR A N 1
ATOM 700 C CA . THR A 1 92 ? 1.416 5.825 12.900 1.00 80.25 92 THR A CA 1
ATOM 701 C C . THR A 1 92 ? 1.351 6.927 11.856 1.00 80.25 92 THR A C 1
ATOM 703 O O . THR A 1 92 ? 2.035 6.770 10.822 1.00 80.25 92 TH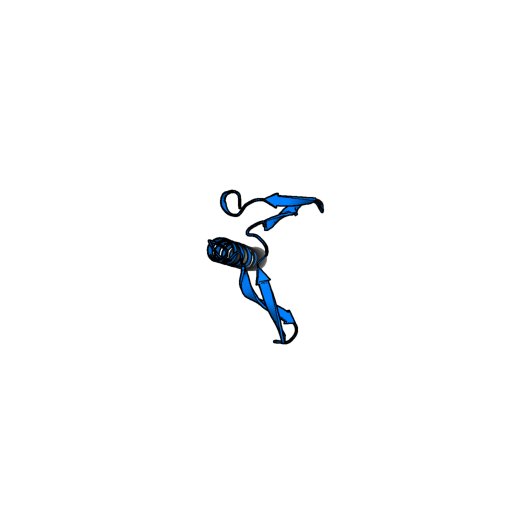R A O 1
#

pLDDT: mean 93.55, std 5.01, range [64.19, 98.5]

Secondary structure (DSSP, 8-state):
-HHHHHHHHHHHHHHHHHHHHHHHHHHHHHHHHHHHHHHHHHHHHHHTTT-TT-EEEEEEETTEEEEEE---S-EEEEEETTEEEEE-GGG-

Foldseek 3Di:
DVVVVVVVVVVVVVVVVVVVVVVVVVVVVVVVVVVVVVVVVLVVLVVCVVQAQPWDWDDPDPPDTDIDGHHFQWDWADPDPPDIDIDHSVVD

Sequence (92 aa):
MEDRQKLEQMINEINQLQQQGETIAQQIEQLNVSLNDIRSAESAVKGLKDATGKETLIPIGAGCFITTELKSEDIIVGVGSDVAIKRSREET